Protein AF-A0A954HJ91-F1 (afdb_monomer_lite)

Structure (mmCIF, N/CA/C/O backbone):
data_AF-A0A954HJ91-F1
#
_entry.id   AF-A0A954HJ91-F1
#
loop_
_atom_site.group_PDB
_atom_site.id
_atom_site.type_symbol
_atom_site.label_atom_id
_atom_site.label_alt_id
_atom_site.label_comp_id
_atom_site.label_asym_id
_atom_site.label_entity_id
_atom_site.label_seq_id
_atom_site.pdbx_PDB_ins_code
_atom_site.Cartn_x
_atom_site.Cartn_y
_atom_site.Cartn_z
_atom_site.occupancy
_atom_site.B_iso_or_equiv
_atom_site.auth_seq_id
_atom_site.auth_comp_id
_atom_site.auth_asym_id
_atom_site.auth_atom_id
_atom_site.pdbx_PDB_model_num
ATOM 1 N N . GLY A 1 1 ? -11.768 9.453 -3.226 1.00 70.12 1 GLY A N 1
ATOM 2 C CA . GLY A 1 1 ? -12.067 8.012 -3.131 1.00 70.12 1 GLY A CA 1
ATOM 3 C C . GLY A 1 1 ? -11.141 7.390 -2.108 1.00 70.12 1 GLY A C 1
ATOM 4 O O . GLY A 1 1 ? -9.950 7.638 -2.185 1.00 70.12 1 GLY A O 1
ATOM 5 N N . ARG A 1 2 ? -11.668 6.642 -1.129 1.00 86.69 2 ARG A N 1
ATOM 6 C CA . ARG A 1 2 ? -10.848 6.026 -0.063 1.00 86.69 2 ARG A CA 1
ATOM 7 C C . ARG A 1 2 ? -10.025 4.837 -0.572 1.00 86.69 2 ARG A C 1
ATOM 9 O O . ARG A 1 2 ? -8.848 4.739 -0.269 1.00 86.69 2 ARG A O 1
ATOM 16 N N . MET A 1 3 ? -10.6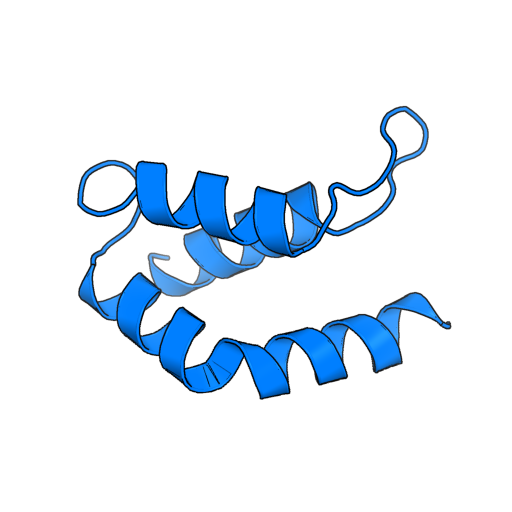29 3.994 -1.412 1.00 89.69 3 MET A N 1
ATOM 17 C CA . MET A 1 3 ? -9.952 2.857 -2.058 1.00 89.69 3 MET A CA 1
ATOM 18 C C . MET A 1 3 ? -8.864 3.311 -3.031 1.00 89.69 3 MET A C 1
ATOM 20 O O . MET A 1 3 ? -7.743 2.820 -2.991 1.00 89.69 3 MET A O 1
ATOM 24 N N . THR A 1 4 ? -9.185 4.304 -3.862 1.00 91.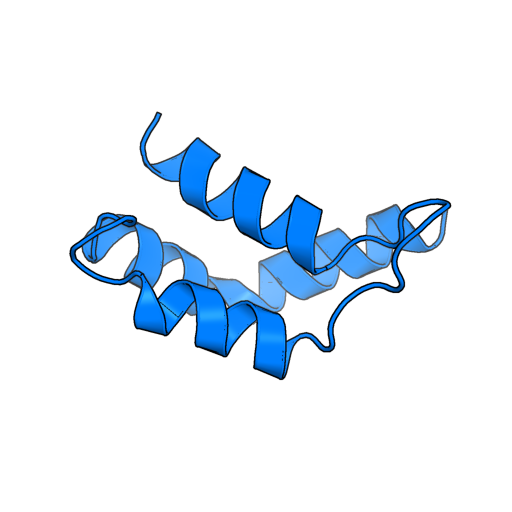25 4 THR A N 1
ATOM 25 C CA . THR A 1 4 ? -8.247 4.843 -4.851 1.00 91.25 4 THR A CA 1
ATOM 26 C C . THR A 1 4 ? -7.031 5.494 -4.202 1.00 91.25 4 THR A C 1
ATOM 28 O O . THR A 1 4 ? -5.966 5.444 -4.786 1.00 91.25 4 THR A O 1
ATOM 31 N N . ALA A 1 5 ? -7.165 6.069 -3.000 1.00 93.19 5 ALA A N 1
ATOM 32 C CA . ALA A 1 5 ? -6.038 6.674 -2.291 1.00 93.19 5 ALA A CA 1
ATOM 33 C C . ALA A 1 5 ? -4.981 5.637 -1.875 1.00 93.19 5 ALA A C 1
ATOM 35 O O . ALA A 1 5 ? -3.795 5.879 -2.057 1.00 93.19 5 ALA A O 1
ATOM 36 N N . VAL A 1 6 ? -5.400 4.471 -1.367 1.00 95.06 6 VAL A N 1
ATOM 37 C CA . VAL A 1 6 ? -4.466 3.386 -1.012 1.00 95.06 6 VAL A CA 1
ATOM 38 C C . VAL A 1 6 ? -3.783 2.834 -2.265 1.00 95.06 6 VAL A C 1
ATOM 40 O O . VAL A 1 6 ? -2.565 2.686 -2.284 1.00 95.06 6 VAL A O 1
ATOM 43 N N . ALA A 1 7 ? -4.556 2.582 -3.327 1.00 93.44 7 ALA A N 1
ATOM 44 C CA . ALA A 1 7 ? -4.026 2.053 -4.583 1.00 93.44 7 ALA A CA 1
ATOM 45 C C . ALA A 1 7 ? -3.030 3.014 -5.258 1.00 93.44 7 ALA A C 1
ATOM 47 O O . ALA A 1 7 ? -1.959 2.582 -5.669 1.00 93.44 7 ALA A O 1
ATOM 48 N N . ASP A 1 8 ? -3.358 4.307 -5.328 1.00 92.62 8 ASP A N 1
ATOM 49 C CA . ASP A 1 8 ? -2.506 5.338 -5.938 1.00 92.62 8 ASP A CA 1
ATOM 50 C C . ASP A 1 8 ? -1.193 5.518 -5.168 1.00 92.62 8 ASP A C 1
ATOM 52 O O . ASP A 1 8 ? -0.117 5.566 -5.762 1.00 92.62 8 ASP A O 1
ATOM 56 N N . VAL A 1 9 ? -1.255 5.536 -3.830 1.00 93.75 9 VAL A N 1
ATOM 57 C CA . VAL A 1 9 ? -0.046 5.621 -3.003 1.00 93.75 9 VAL A CA 1
ATOM 58 C C . VAL A 1 9 ? 0.814 4.371 -3.166 1.00 93.75 9 VAL A C 1
ATOM 60 O O . VAL A 1 9 ? 2.022 4.498 -3.356 1.00 93.75 9 VAL A O 1
ATOM 63 N N . TYR A 1 10 ? 0.221 3.175 -3.135 1.00 94.31 10 TYR A N 1
ATOM 64 C CA . TYR A 1 10 ? 0.972 1.938 -3.339 1.00 94.31 10 TYR A CA 1
ATOM 65 C C . TYR A 1 10 ? 1.674 1.912 -4.700 1.00 94.31 10 TYR A C 1
ATOM 67 O O . TYR A 1 10 ? 2.876 1.653 -4.760 1.00 94.31 10 TYR A O 1
ATOM 75 N N . ASP A 1 11 ? 0.959 2.222 -5.783 1.00 91.75 11 ASP A N 1
ATOM 76 C CA . ASP A 1 11 ? 1.538 2.268 -7.127 1.00 91.75 11 ASP A CA 1
ATOM 77 C C . ASP A 1 11 ? 2.657 3.318 -7.215 1.00 91.75 11 ASP A C 1
ATOM 79 O O . ASP A 1 11 ? 3.754 3.045 -7.696 1.00 91.75 11 ASP A O 1
ATOM 83 N N . ALA A 1 12 ? 2.451 4.504 -6.6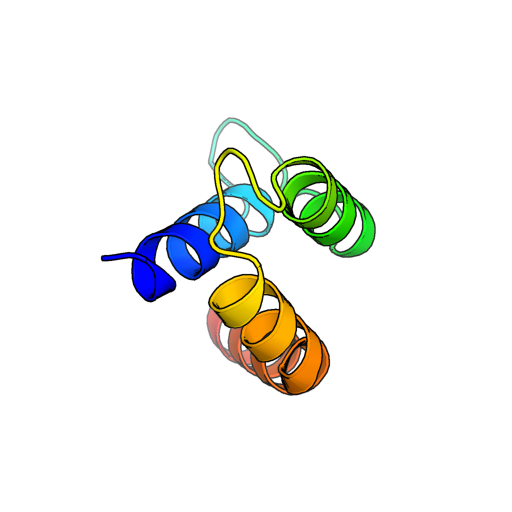39 1.00 91.44 12 ALA A N 1
ATOM 84 C CA . ALA A 1 12 ? 3.466 5.549 -6.628 1.00 91.44 12 ALA A CA 1
ATOM 85 C C . ALA A 1 12 ? 4.745 5.173 -5.858 1.00 91.44 12 ALA A C 1
ATOM 87 O O . ALA A 1 12 ? 5.825 5.632 -6.243 1.00 91.44 12 ALA A O 1
ATOM 88 N N . LEU A 1 13 ? 4.631 4.388 -4.781 1.00 91.88 13 LEU A N 1
ATOM 89 C CA . LEU A 1 13 ? 5.763 3.907 -3.981 1.00 91.88 13 LEU A CA 1
ATOM 90 C C . LEU A 1 13 ? 6.497 2.744 -4.658 1.00 91.88 13 LEU A C 1
ATOM 92 O O . LEU A 1 13 ? 7.727 2.676 -4.608 1.00 91.88 13 LEU A O 1
ATOM 96 N N . SER A 1 14 ? 5.741 1.845 -5.282 1.00 90.75 14 SER A N 1
ATOM 97 C CA . SER A 1 14 ? 6.231 0.566 -5.795 1.00 90.75 14 SER A CA 1
ATOM 98 C C . SER A 1 14 ? 6.656 0.610 -7.271 1.00 90.75 14 SER A C 1
ATOM 100 O O . SER A 1 14 ? 7.337 -0.305 -7.732 1.00 90.75 14 SER A O 1
ATOM 102 N N . SER A 1 15 ? 6.334 1.687 -7.992 1.00 87.19 15 SER A N 1
ATOM 103 C CA . SER A 1 15 ? 6.728 1.908 -9.388 1.00 87.19 15 SER A CA 1
ATOM 104 C C . SER A 1 15 ? 7.992 2.772 -9.519 1.00 87.19 15 SER A C 1
ATOM 106 O O . SER A 1 15 ? 8.167 3.791 -8.844 1.00 87.19 15 SER A O 1
ATOM 108 N N . LYS A 1 16 ? 8.895 2.394 -10.438 1.00 78.38 16 LYS A N 1
ATOM 109 C CA . LYS A 1 16 ? 10.117 3.162 -10.737 1.00 78.38 16 LYS A CA 1
ATOM 110 C C . LYS A 1 16 ? 9.760 4.439 -11.497 1.00 78.38 16 LYS A C 1
ATOM 112 O O . LYS A 1 16 ? 9.096 4.397 -12.527 1.00 78.38 16 LYS A O 1
ATOM 117 N N . ARG A 1 17 ? 10.272 5.580 -11.038 1.00 76.44 17 ARG A N 1
ATOM 118 C CA . ARG A 1 17 ? 10.132 6.881 -11.712 1.00 76.44 17 ARG A CA 1
ATOM 119 C C . ARG A 1 17 ? 11.500 7.357 -12.221 1.00 76.44 17 ARG A C 1
ATOM 121 O O . ARG A 1 17 ? 12.517 6.943 -11.663 1.00 76.44 17 ARG A O 1
ATOM 128 N N . PRO A 1 18 ? 11.571 8.259 -13.223 1.00 73.06 18 PRO A N 1
ATOM 129 C CA . PRO A 1 18 ? 12.846 8.714 -13.801 1.00 73.06 18 PRO A CA 1
ATOM 130 C C . PRO A 1 18 ? 13.854 9.252 -12.773 1.00 73.06 18 PRO A C 1
ATOM 132 O O . PRO A 1 18 ? 15.058 9.187 -12.992 1.00 73.06 18 PRO A O 1
ATOM 135 N N . TYR A 1 19 ? 13.353 9.743 -11.636 1.00 70.62 19 TYR A N 1
ATOM 136 C CA . TYR A 1 19 ? 14.137 10.386 -10.581 1.00 70.62 19 TYR A CA 1
ATOM 137 C C . TYR A 1 19 ? 14.114 9.634 -9.245 1.00 70.62 19 TYR A C 1
ATOM 139 O O . TYR A 1 19 ? 14.672 10.123 -8.265 1.00 70.62 19 TYR A O 1
ATOM 147 N N . LYS A 1 20 ? 13.444 8.475 -9.165 1.00 68.75 20 LYS A N 1
ATOM 148 C CA . LYS A 1 20 ? 13.309 7.725 -7.912 1.00 68.75 20 LYS A CA 1
ATOM 149 C C . LYS A 1 20 ? 13.183 6.223 -8.186 1.00 68.75 20 LYS A C 1
ATOM 151 O O . LYS A 1 20 ? 12.270 5.826 -8.917 1.00 68.75 20 LYS A O 1
ATOM 156 N N . PRO A 1 21 ? 14.070 5.385 -7.622 1.00 78.81 21 PRO A N 1
ATOM 157 C CA . PRO A 1 21 ? 13.887 3.943 -7.692 1.00 78.81 21 PRO A CA 1
ATOM 158 C C . PRO A 1 21 ? 12.597 3.541 -6.967 1.00 78.81 21 PRO A C 1
ATOM 160 O O . PRO A 1 21 ? 12.190 4.205 -6.013 1.00 78.81 21 PRO A O 1
ATOM 163 N N . ALA A 1 22 ? 11.967 2.462 -7.432 1.00 87.38 22 ALA A N 1
ATOM 164 C CA . ALA A 1 22 ? 10.865 1.833 -6.714 1.00 87.38 22 ALA A CA 1
ATOM 165 C C . ALA A 1 22 ? 11.325 1.438 -5.306 1.00 87.38 22 ALA A C 1
ATOM 167 O O . ALA A 1 22 ? 12.454 0.962 -5.134 1.00 87.38 22 ALA A O 1
ATOM 168 N N . PHE A 1 23 ? 10.464 1.627 -4.310 1.00 89.50 23 PHE A N 1
ATOM 169 C CA . PHE A 1 23 ? 10.724 1.083 -2.986 1.00 89.50 23 PHE A CA 1
ATOM 170 C C . PHE A 1 23 ? 10.550 -0.444 -2.983 1.00 89.50 23 PHE A C 1
ATOM 172 O O . PHE A 1 23 ? 9.733 -0.974 -3.743 1.00 89.50 23 PHE A O 1
ATOM 179 N N . PRO A 1 24 ? 11.278 -1.166 -2.111 1.00 91.19 24 PRO A N 1
ATOM 180 C CA . PRO A 1 24 ? 10.953 -2.549 -1.781 1.00 91.19 24 PRO A CA 1
ATOM 181 C C . PRO A 1 24 ? 9.493 -2.674 -1.331 1.00 91.19 24 PRO A C 1
ATOM 183 O O . PRO A 1 24 ? 8.928 -1.746 -0.745 1.00 91.19 24 PRO A O 1
ATOM 186 N N . ARG A 1 25 ? 8.872 -3.827 -1.589 1.00 90.06 25 ARG A N 1
ATOM 187 C CA . ARG A 1 25 ? 7.446 -4.042 -1.288 1.00 90.06 25 ARG A CA 1
ATOM 188 C C . ARG A 1 25 ? 7.172 -3.936 0.203 1.00 90.06 25 ARG A C 1
ATOM 190 O O . ARG A 1 25 ? 6.185 -3.333 0.602 1.00 90.06 25 ARG A O 1
ATOM 197 N N . GLU A 1 26 ? 8.085 -4.473 0.998 1.00 91.25 26 GLU A N 1
ATOM 198 C CA . GLU A 1 26 ? 8.061 -4.438 2.454 1.00 91.25 26 GLU A CA 1
ATOM 199 C C . GLU A 1 26 ? 7.997 -2.987 2.941 1.00 91.25 26 GLU A C 1
ATOM 201 O O . GLU A 1 26 ? 7.111 -2.630 3.709 1.00 91.25 26 GLU A O 1
ATOM 206 N N . GLN A 1 27 ? 8.841 -2.119 2.376 1.00 94.50 27 GLN A N 1
ATOM 207 C CA . GLN A 1 27 ?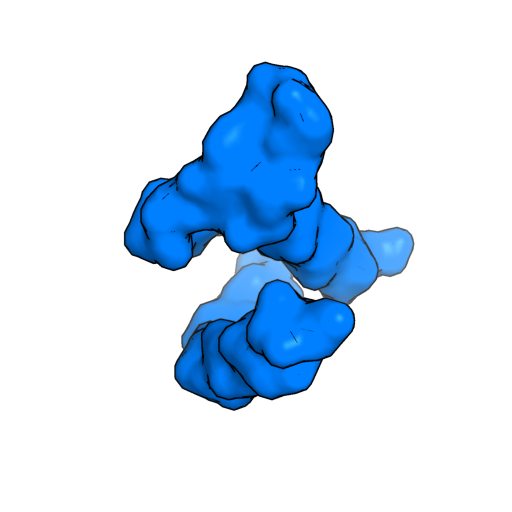 8.843 -0.693 2.693 1.00 94.50 27 GLN A CA 1
ATOM 208 C C . GLN A 1 27 ? 7.557 0.013 2.232 1.00 94.50 27 GLN A C 1
ATOM 210 O O . GLN A 1 27 ? 7.061 0.907 2.915 1.00 94.50 27 GLN A O 1
ATOM 215 N N . CYS A 1 28 ? 6.986 -0.372 1.086 1.00 94.50 28 CYS A N 1
ATOM 216 C CA . CYS A 1 28 ? 5.695 0.169 0.646 1.00 94.50 28 CYS A CA 1
ATOM 217 C C . CYS A 1 28 ? 4.582 -0.172 1.646 1.00 94.50 28 CYS A C 1
ATOM 219 O O . CYS A 1 28 ? 3.751 0.678 1.956 1.00 94.50 28 CYS A O 1
ATOM 221 N N . PHE A 1 29 ? 4.569 -1.408 2.148 1.00 94.81 29 PHE A N 1
ATOM 222 C CA . PHE A 1 29 ? 3.585 -1.869 3.121 1.00 94.81 29 PHE A CA 1
ATOM 223 C C . PHE A 1 29 ? 3.759 -1.209 4.488 1.00 94.81 29 PHE A C 1
ATOM 225 O O . PHE A 1 29 ? 2.758 -0.802 5.069 1.00 94.81 29 PHE A O 1
ATOM 232 N N . GLU A 1 30 ? 4.995 -1.018 4.954 1.00 96.69 30 GLU A N 1
ATOM 233 C CA . GLU A 1 30 ? 5.280 -0.256 6.178 1.00 96.69 30 GLU A CA 1
ATOM 234 C C . GLU A 1 30 ? 4.717 1.169 6.099 1.00 96.69 30 GLU A C 1
ATOM 236 O O . GLU A 1 30 ? 3.974 1.586 6.980 1.00 96.69 30 GLU A O 1
ATOM 241 N N . ILE A 1 31 ? 4.970 1.889 4.998 1.00 95.62 31 ILE A N 1
ATOM 242 C CA . ILE A 1 31 ? 4.468 3.263 4.814 1.00 95.62 31 ILE A CA 1
ATOM 243 C C . ILE A 1 31 ? 2.931 3.315 4.821 1.00 95.62 31 ILE A C 1
ATOM 245 O O . ILE A 1 31 ? 2.336 4.272 5.322 1.00 95.62 31 ILE A O 1
ATOM 249 N N . LEU A 1 32 ? 2.272 2.309 4.241 1.00 95.94 32 LEU A N 1
ATOM 250 C CA . LEU A 1 32 ? 0.813 2.231 4.244 1.00 95.94 32 LEU A CA 1
ATOM 251 C C . LEU A 1 32 ? 0.259 1.939 5.646 1.00 95.94 32 LEU A C 1
ATOM 253 O O . LEU A 1 32 ? -0.723 2.567 6.044 1.00 95.94 32 LEU A O 1
ATOM 257 N N . GLU A 1 33 ? 0.888 1.032 6.395 1.00 96.50 33 GLU A N 1
ATOM 258 C CA . GLU A 1 33 ? 0.496 0.703 7.771 1.00 96.50 33 GLU A CA 1
ATOM 259 C C . GLU A 1 33 ? 0.716 1.889 8.723 1.00 96.50 33 GLU A C 1
ATOM 261 O O . GLU A 1 33 ? -0.168 2.202 9.519 1.00 96.50 33 GLU A O 1
ATOM 266 N N . ASP A 1 34 ? 1.813 2.636 8.576 1.00 96.94 34 ASP A N 1
ATOM 267 C CA . ASP A 1 34 ? 2.078 3.858 9.352 1.00 96.94 34 ASP A CA 1
ATOM 268 C C . ASP A 1 34 ? 1.003 4.941 9.129 1.00 96.94 34 ASP A C 1
ATOM 270 O O . ASP A 1 34 ? 0.708 5.754 10.009 1.00 96.94 34 ASP A O 1
ATOM 274 N N . GLY A 1 35 ? 0.378 4.948 7.948 1.00 94.94 35 GLY A N 1
ATOM 275 C CA . GLY A 1 35 ? -0.735 5.836 7.609 1.00 94.94 35 GLY A CA 1
ATOM 276 C C . GLY A 1 35 ? -2.112 5.346 8.075 1.00 94.94 35 GLY A C 1
ATOM 277 O O . GLY A 1 35 ? -3.121 6.012 7.799 1.00 94.94 35 GLY A O 1
ATOM 278 N N . ARG A 1 36 ? -2.206 4.189 8.742 1.00 96.50 36 ARG A N 1
ATOM 279 C CA . ARG A 1 36 ? -3.479 3.583 9.155 1.00 96.50 36 ARG A CA 1
ATOM 280 C C . ARG A 1 36 ? -4.215 4.457 10.167 1.00 96.50 36 ARG A C 1
ATOM 282 O O . ARG A 1 36 ? -3.677 4.870 11.188 1.00 96.50 36 ARG A O 1
ATOM 289 N N . GLY A 1 37 ? -5.489 4.737 9.896 1.00 93.25 37 GLY A N 1
ATOM 290 C CA . GLY A 1 37 ? -6.346 5.538 10.776 1.00 93.25 37 GLY A CA 1
ATOM 291 C C . GLY A 1 37 ? -6.108 7.051 10.708 1.00 93.25 37 GLY A C 1
ATOM 292 O O . GLY A 1 37 ? -6.898 7.799 11.280 1.00 93.25 37 GLY A O 1
ATOM 293 N N . THR A 1 38 ? -5.078 7.507 9.987 1.00 93.75 38 THR A N 1
ATOM 294 C CA . THR A 1 38 ? -4.783 8.929 9.756 1.00 93.75 38 THR A CA 1
ATOM 295 C C . THR A 1 38 ? -4.989 9.294 8.286 1.00 93.75 38 THR A C 1
ATOM 297 O O . THR A 1 38 ? -5.922 10.021 7.948 1.00 93.75 38 THR A O 1
ATOM 300 N N . HIS A 1 39 ? -4.157 8.748 7.400 1.00 92.75 39 HIS A N 1
ATOM 301 C CA . HIS A 1 39 ? -4.207 8.964 5.955 1.00 92.75 39 HIS A CA 1
ATOM 302 C C . HIS A 1 39 ? -5.078 7.928 5.240 1.00 92.75 39 HIS A C 1
ATOM 304 O O . HIS A 1 39 ? -5.682 8.233 4.209 1.00 92.75 39 HIS A O 1
ATOM 310 N N . PHE A 1 40 ? -5.184 6.725 5.807 1.00 96.69 40 PHE A N 1
ATOM 311 C CA . PHE A 1 40 ? -5.923 5.611 5.226 1.00 96.69 40 PHE A CA 1
ATOM 312 C C . PHE A 1 40 ? -7.034 5.129 6.155 1.00 96.69 40 PHE A C 1
ATOM 314 O O . PHE A 1 40 ? -6.852 4.977 7.363 1.00 96.69 40 PHE A O 1
ATOM 321 N N . ASP A 1 41 ? -8.200 4.856 5.569 1.00 96.62 41 ASP A N 1
ATOM 322 C CA . ASP A 1 41 ? -9.303 4.208 6.275 1.00 96.62 41 ASP A CA 1
ATOM 323 C C . ASP A 1 41 ? -8.878 2.777 6.651 1.00 96.62 41 ASP A C 1
ATOM 325 O O . ASP A 1 41 ? -8.573 1.998 5.739 1.00 96.62 41 ASP A O 1
ATOM 329 N N . PRO A 1 42 ? -8.879 2.403 7.946 1.00 96.69 42 PRO A N 1
ATOM 330 C CA . PRO A 1 42 ? -8.433 1.084 8.380 1.00 96.69 42 PRO A CA 1
ATOM 331 C C . PRO A 1 42 ? -9.145 -0.056 7.655 1.00 96.69 42 PRO A C 1
ATOM 333 O O . PRO A 1 42 ? -8.501 -1.017 7.270 1.00 96.69 42 PRO A O 1
ATOM 336 N N . LYS A 1 43 ? -10.447 0.068 7.363 1.00 96.88 43 LYS A N 1
ATOM 337 C CA . LYS A 1 43 ? -11.194 -1.004 6.682 1.00 96.88 43 LYS A CA 1
ATOM 338 C C . LYS A 1 43 ? -10.739 -1.206 5.243 1.00 96.88 43 LYS A C 1
ATOM 340 O O . LYS A 1 43 ? -10.776 -2.320 4.731 1.00 96.88 43 LYS A O 1
ATOM 345 N N . VAL A 1 44 ? -10.358 -0.120 4.576 1.00 95.88 44 VAL A N 1
ATOM 346 C CA . VAL A 1 44 ? -9.850 -0.172 3.203 1.00 95.88 44 VAL A CA 1
ATOM 347 C C . VAL A 1 44 ? -8.446 -0.754 3.196 1.00 95.88 44 VAL A C 1
ATOM 349 O O . VAL A 1 44 ? -8.143 -1.590 2.350 1.00 95.88 44 VAL A O 1
ATOM 352 N N . LEU A 1 45 ? -7.614 -0.333 4.145 1.00 96.62 45 LEU A N 1
ATOM 353 C CA . LEU A 1 45 ? -6.252 -0.822 4.263 1.00 96.62 45 LEU A CA 1
ATOM 354 C C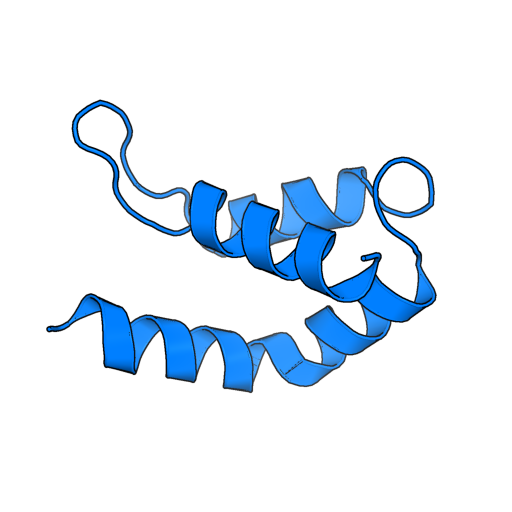 . LEU A 1 45 ? -6.215 -2.313 4.637 1.00 96.62 45 LEU A C 1
ATOM 356 O O . LEU A 1 45 ? -5.507 -3.085 3.999 1.00 96.62 45 LEU A O 1
ATOM 360 N N . ASP A 1 46 ? -7.065 -2.748 5.569 1.00 96.75 46 ASP A N 1
ATOM 361 C CA . ASP A 1 46 ? -7.211 -4.158 5.943 1.00 96.75 46 ASP A CA 1
ATOM 362 C C . ASP A 1 46 ? -7.654 -5.009 4.734 1.00 96.75 46 ASP A C 1
ATOM 364 O O . ASP A 1 46 ? -7.120 -6.093 4.493 1.00 96.75 46 ASP A O 1
ATOM 368 N N . ALA A 1 47 ? -8.598 -4.507 3.924 1.00 96.75 47 ALA A N 1
ATOM 369 C CA . ALA A 1 47 ? -9.031 -5.181 2.698 1.00 96.75 47 ALA A CA 1
ATOM 370 C C . ALA A 1 47 ? -7.920 -5.244 1.635 1.00 96.75 47 ALA A C 1
ATOM 372 O O . ALA A 1 47 ? -7.792 -6.255 0.943 1.00 96.75 47 ALA A O 1
ATOM 373 N N . PHE A 1 48 ? -7.112 -4.187 1.522 1.00 96.19 48 PHE A N 1
ATOM 374 C CA . PHE A 1 48 ? -5.945 -4.147 0.645 1.00 96.19 48 PHE A CA 1
ATOM 375 C C . PHE A 1 48 ? -4.906 -5.194 1.069 1.00 96.19 48 PHE A C 1
ATOM 377 O O . PHE A 1 48 ? -4.491 -6.014 0.251 1.00 96.19 48 PHE A O 1
ATOM 384 N N . PHE A 1 49 ? -4.553 -5.257 2.356 1.00 95.94 49 PHE A N 1
ATOM 385 C CA . PHE A 1 49 ? -3.599 -6.244 2.866 1.00 95.94 49 PHE A CA 1
ATOM 386 C C . PHE A 1 49 ? -4.097 -7.685 2.744 1.00 95.94 49 PHE A C 1
ATOM 388 O O . PHE A 1 49 ? -3.317 -8.571 2.384 1.00 95.94 49 PHE A O 1
ATOM 395 N N . ALA A 1 50 ? -5.400 -7.917 2.927 1.00 97.25 50 ALA A N 1
ATOM 396 C CA . ALA A 1 50 ? -6.033 -9.219 2.710 1.00 97.25 50 ALA A CA 1
ATOM 397 C C . ALA A 1 50 ? -5.972 -9.711 1.248 1.00 97.25 50 ALA A C 1
ATOM 399 O O . ALA A 1 50 ? -6.314 -10.864 0.975 1.00 97.25 50 ALA A O 1
ATOM 400 N N . ARG A 1 51 ? -5.582 -8.845 0.304 1.00 96.31 51 ARG A N 1
ATOM 401 C CA . ARG A 1 51 ? -5.397 -9.141 -1.125 1.00 96.31 51 ARG A CA 1
ATOM 402 C C . ARG A 1 51 ? -3.997 -8.780 -1.625 1.00 96.31 51 ARG A C 1
ATOM 404 O O . ARG A 1 51 ? -3.777 -8.723 -2.830 1.00 96.31 51 ARG A O 1
ATOM 411 N N . SER A 1 52 ? -3.046 -8.551 -0.720 1.00 93.44 52 SER A N 1
ATOM 412 C CA . SER A 1 52 ? -1.689 -8.097 -1.056 1.00 93.44 52 SER A CA 1
ATOM 413 C C . SER A 1 52 ? -0.985 -9.015 -2.061 1.00 93.44 52 SER A C 1
ATOM 415 O O . SER A 1 52 ? -0.346 -8.522 -2.984 1.00 93.44 52 SER A O 1
ATOM 417 N N . GLN A 1 53 ? -1.166 -10.333 -1.942 1.00 93.69 53 GLN A N 1
ATOM 418 C CA . GLN A 1 53 ? -0.621 -11.316 -2.884 1.00 93.69 53 GLN A CA 1
ATOM 419 C C . GLN A 1 53 ? -1.137 -11.095 -4.319 1.00 93.69 53 GLN A C 1
ATOM 421 O O . GLN A 1 53 ? -0.342 -11.040 -5.256 1.00 93.69 53 GLN A O 1
ATOM 426 N N . ASP A 1 54 ? -2.454 -10.921 -4.477 1.00 95.44 54 ASP A N 1
ATOM 427 C CA . ASP A 1 54 ? -3.101 -10.686 -5.774 1.00 95.44 54 ASP A CA 1
ATOM 428 C C . ASP A 1 54 ? -2.639 -9.348 -6.370 1.00 95.44 54 ASP A C 1
ATOM 430 O O . ASP A 1 54 ? -2.341 -9.250 -7.558 1.00 95.44 54 ASP A O 1
ATOM 434 N N . ILE A 1 55 ? -2.529 -8.318 -5.527 1.00 93.50 55 ILE A N 1
ATOM 435 C CA . ILE A 1 55 ? -2.068 -6.982 -5.921 1.00 93.50 55 ILE A CA 1
ATOM 436 C C . ILE A 1 55 ? -0.622 -7.028 -6.420 1.00 93.50 55 ILE A C 1
ATOM 438 O O . ILE A 1 55 ? -0.317 -6.442 -7.457 1.00 93.50 55 ILE A O 1
ATOM 442 N N . VAL A 1 56 ? 0.260 -7.747 -5.722 1.00 91.94 56 VAL A N 1
ATOM 443 C CA . VAL A 1 56 ? 1.655 -7.932 -6.145 1.00 91.94 56 VAL A CA 1
ATOM 444 C C . VAL A 1 56 ? 1.729 -8.681 -7.472 1.00 91.94 56 VAL A C 1
ATOM 446 O O . VAL A 1 56 ? 2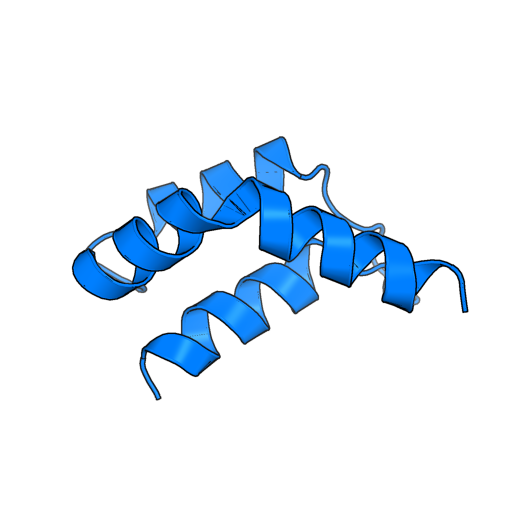.540 -8.315 -8.320 1.00 91.94 56 VAL A O 1
ATOM 449 N N . GLN A 1 57 ? 0.882 -9.692 -7.678 1.00 92.75 57 GLN A N 1
ATOM 450 C CA . GLN A 1 57 ? 0.840 -10.416 -8.946 1.00 92.75 57 GLN A CA 1
ATOM 451 C C . GLN A 1 57 ? 0.435 -9.495 -10.100 1.00 92.75 57 GLN A C 1
ATOM 453 O O . GLN A 1 57 ? 1.135 -9.436 -11.105 1.00 92.75 57 GLN A O 1
ATOM 458 N N . VAL A 1 58 ? -0.633 -8.710 -9.921 1.00 92.00 58 VAL A N 1
ATOM 459 C CA . VAL A 1 58 ? -1.050 -7.697 -10.900 1.00 92.00 58 VAL A CA 1
ATOM 460 C C . VAL A 1 58 ? 0.096 -6.722 -11.177 1.00 92.00 58 VAL A C 1
ATOM 462 O O . VAL A 1 58 ? 0.412 -6.453 -12.330 1.00 92.00 58 VAL A O 1
ATOM 465 N N . GLN A 1 59 ? 0.766 -6.223 -10.140 1.00 88.50 59 GLN A N 1
ATOM 466 C CA . GLN A 1 59 ? 1.885 -5.300 -10.305 1.00 88.50 59 GLN A CA 1
ATOM 467 C C . GLN A 1 59 ? 3.012 -5.902 -11.162 1.00 88.50 59 GLN A C 1
ATOM 469 O O . GLN A 1 59 ? 3.527 -5.234 -12.055 1.00 88.50 59 GLN A O 1
ATOM 474 N N . LEU A 1 60 ? 3.385 -7.160 -10.913 1.00 88.00 60 LEU A N 1
ATOM 475 C CA . LEU A 1 60 ? 4.399 -7.871 -11.696 1.00 88.00 60 LEU A CA 1
ATOM 476 C C . LEU A 1 60 ? 3.979 -8.023 -13.163 1.00 88.00 60 LEU A C 1
ATOM 478 O O . LEU A 1 60 ? 4.748 -7.673 -14.055 1.00 88.00 60 LEU A O 1
ATOM 482 N N . ASP A 1 61 ? 2.739 -8.450 -13.406 1.00 90.50 61 ASP A N 1
ATOM 483 C CA . ASP A 1 61 ? 2.212 -8.677 -14.757 1.00 90.50 61 ASP A CA 1
ATOM 484 C C . ASP A 1 61 ? 2.205 -7.400 -15.621 1.00 90.50 61 ASP A C 1
ATOM 486 O O . ASP A 1 61 ? 2.313 -7.472 -16.850 1.00 90.50 61 ASP A O 1
ATOM 490 N N . PHE A 1 62 ? 2.066 -6.227 -14.992 1.00 83.56 62 PHE A N 1
ATOM 491 C CA . PHE A 1 62 ? 2.013 -4.933 -15.676 1.00 83.56 62 PHE A CA 1
ATOM 492 C C . PHE A 1 62 ? 3.336 -4.151 -15.670 1.00 83.56 62 PHE A C 1
ATOM 494 O O . PHE A 1 62 ? 3.486 -3.273 -16.515 1.00 83.56 62 PHE A O 1
ATOM 501 N N . MET A 1 63 ? 4.288 -4.447 -14.776 1.00 74.00 63 MET A N 1
ATOM 502 C CA . MET A 1 63 ? 5.612 -3.799 -14.774 1.00 74.00 63 MET A CA 1
ATOM 503 C C . MET A 1 63 ? 6.610 -4.429 -15.755 1.00 74.00 63 MET A C 1
ATOM 505 O O . MET A 1 63 ? 7.551 -3.750 -16.160 1.00 74.00 63 MET A O 1
ATOM 509 N N . ASP A 1 64 ? 6.406 -5.686 -16.157 1.00 58.78 64 ASP A N 1
ATOM 510 C CA . ASP A 1 64 ? 7.251 -6.391 -17.139 1.00 58.78 64 ASP A CA 1
ATOM 511 C C . ASP A 1 64 ? 6.843 -6.125 -18.612 1.00 58.78 64 ASP A C 1
ATOM 513 O O . ASP A 1 64 ? 7.284 -6.827 -19.527 1.00 58.78 64 ASP A O 1
ATOM 517 N N . ARG A 1 65 ? 6.007 -5.107 -18.864 1.00 50.88 65 ARG A N 1
ATOM 518 C CA . ARG A 1 65 ? 5.600 -4.642 -20.204 1.00 50.88 65 ARG A CA 1
ATOM 519 C C . ARG A 1 65 ? 6.140 -3.253 -20.514 1.00 50.88 65 ARG A C 1
ATOM 521 O O . ARG A 1 65 ? 6.502 -3.046 -21.694 1.00 50.88 65 ARG A O 1
#

Sequence (65 aa):
GRMTAVADVYDALSSKRPYKPAFPREQCFEILEDGRGTHFDPKVLDAFFARSQDIVQVQLDFMDR

Secondary structure (DSSP, 8-state):
-HHHHHHHHHHHHHS-BTTBPPPPHHHHHHHHHHTBTTTB-HHHHHHHHTTHHHHHHHHHHHHT-

Foldseek 3Di:
DQLVQLVVQLCVQQDCDPVDGRDDNVVSLVVLVVCDPPVHDNVSNVVCVVCVVVVVVVVVVPRVD

Radius of gyration: 11.69 Å; chains: 1; bounding box: 26×22×31 Å

pLDDT: mean 89.7, std 9.48, range [50.88, 97.25]